Protein AF-A0A928NJQ6-F1 (afdb_monomer_lite)

Foldseek 3Di:
DPPPPVVVVVPPPPPDDDDDDDDDPPDDDDDDDDDDDPDPQFAKEKEAEDPAPVQVVLCQVQQKDKDFCVQAPPCLVRHQKYWYAYDCVHQPVHGATFKMFGFPDKDWAAQCVPVSDHDDGRGIMIMTRGPHIDTAPAGAHEDDDDDHIDMATVNQVNPHNYPVSRVDDPPPDD

Sequence (174 aa):
MNLFKSIIERFLRIVIIPKEKTSYVLSGDFLKDTTETKNTDTGCVIIGALKNPRQLSVCIKNNFYHIPVSVAGDDGYKAEYVAIYQSRNLFGRMSGIEFYGKIKNKSVVPRYKIKEIPKYSNDMYFRFAVEKWEKLEKRIVPDGSGVICEYTTLEKLKSADKISELLKNEDAEK

pLDDT: mean 77.15, std 24.92, range [24.69, 97.75]

Structure (mmCIF, N/CA/C/O backbone):
data_AF-A0A928NJQ6-F1
#
_entry.id   AF-A0A928NJQ6-F1
#
loop_
_atom_site.group_PDB
_atom_site.id
_atom_site.type_symbol
_atom_site.label_atom_id
_atom_site.label_alt_id
_atom_site.label_comp_id
_atom_site.label_asym_id
_atom_site.label_entity_id
_atom_site.label_seq_id
_atom_site.pdbx_PDB_ins_code
_atom_site.Cartn_x
_atom_site.Cartn_y
_atom_site.Cartn_z
_atom_site.occupancy
_atom_site.B_iso_or_equiv
_atom_site.auth_seq_id
_atom_site.auth_comp_id
_atom_site.auth_asym_id
_atom_site.auth_atom_id
_atom_site.pdbx_PDB_model_num
ATOM 1 N N . MET A 1 1 ? 18.693 -28.738 22.682 1.00 43.94 1 MET A N 1
ATOM 2 C CA . MET A 1 1 ? 18.884 -28.950 21.230 1.00 43.94 1 MET A CA 1
ATOM 3 C C . MET A 1 1 ? 17.587 -29.499 20.636 1.00 43.94 1 MET A C 1
ATOM 5 O O . MET A 1 1 ? 17.472 -30.694 20.451 1.00 43.94 1 MET A O 1
ATOM 9 N N . ASN A 1 2 ? 16.568 -28.651 20.455 1.00 46.31 2 ASN A N 1
ATOM 10 C CA . ASN A 1 2 ? 15.254 -29.046 19.916 1.00 46.31 2 ASN A CA 1
ATOM 11 C C . ASN A 1 2 ? 14.535 -27.826 19.306 1.00 46.31 2 ASN A C 1
ATOM 13 O O . ASN A 1 2 ? 13.386 -27.546 19.619 1.00 46.31 2 ASN A O 1
ATOM 17 N N . LEU A 1 3 ? 15.233 -27.065 18.455 1.00 41.53 3 LEU A N 1
ATOM 18 C CA . LEU A 1 3 ? 14.635 -25.936 17.722 1.00 41.53 3 LEU A CA 1
ATOM 19 C C . LEU A 1 3 ? 14.400 -26.244 16.232 1.00 41.53 3 LEU A C 1
ATOM 21 O O . LEU A 1 3 ? 13.663 -25.532 15.563 1.00 41.53 3 LEU A O 1
ATOM 25 N N . PHE A 1 4 ? 14.966 -27.339 15.715 1.00 37.16 4 PHE A N 1
ATOM 26 C CA . PHE A 1 4 ? 14.884 -27.688 14.291 1.00 37.16 4 PHE A CA 1
ATOM 27 C C . PHE A 1 4 ? 13.696 -28.587 13.915 1.00 37.16 4 PHE A C 1
ATOM 29 O O . PHE A 1 4 ? 13.378 -28.702 12.735 1.00 37.16 4 PHE A O 1
ATOM 36 N N . LYS A 1 5 ? 12.992 -29.184 14.889 1.00 37.59 5 LYS A N 1
ATOM 37 C CA . LYS A 1 5 ? 11.847 -30.072 14.609 1.00 37.59 5 LYS A CA 1
ATOM 38 C C . LYS A 1 5 ? 10.534 -29.326 14.317 1.00 37.59 5 LYS A C 1
ATOM 40 O O . LYS A 1 5 ? 9.690 -29.861 13.616 1.00 37.59 5 LYS A O 1
ATOM 45 N N . SER A 1 6 ? 10.380 -28.085 14.790 1.00 41.66 6 SER A N 1
ATOM 46 C CA . SER A 1 6 ? 9.129 -27.315 14.639 1.00 41.66 6 SER A CA 1
ATOM 47 C C . SER A 1 6 ? 8.976 -26.658 13.256 1.00 41.66 6 SER A C 1
ATOM 49 O O . SER A 1 6 ? 7.874 -26.534 12.731 1.00 41.66 6 SER A O 1
ATOM 51 N N . ILE A 1 7 ? 10.090 -26.291 12.612 1.00 41.28 7 ILE A N 1
ATOM 52 C CA . ILE A 1 7 ? 10.064 -25.632 11.295 1.00 41.28 7 ILE A CA 1
ATOM 53 C C . ILE A 1 7 ? 9.803 -26.650 10.175 1.00 41.28 7 ILE A C 1
ATOM 55 O O . ILE A 1 7 ? 9.108 -26.338 9.214 1.00 41.28 7 ILE A O 1
ATOM 59 N N . ILE A 1 8 ? 10.296 -27.885 10.317 1.00 39.22 8 ILE A N 1
ATOM 60 C CA . ILE A 1 8 ? 10.172 -28.916 9.276 1.00 39.22 8 ILE A CA 1
ATOM 61 C C . ILE A 1 8 ? 8.752 -29.509 9.221 1.00 39.22 8 ILE A C 1
ATOM 63 O O . ILE A 1 8 ? 8.268 -29.815 8.133 1.00 39.22 8 ILE A O 1
ATOM 67 N N . GLU A 1 9 ? 8.022 -29.594 10.338 1.00 40.69 9 GLU A N 1
ATOM 68 C CA . GLU A 1 9 ? 6.653 -30.143 10.311 1.00 40.69 9 GLU A CA 1
ATOM 69 C C . GLU A 1 9 ? 5.588 -29.188 9.754 1.00 40.69 9 GLU A C 1
ATOM 71 O O . GLU A 1 9 ? 4.507 -29.630 9.367 1.00 40.69 9 GLU A O 1
ATOM 76 N N . ARG A 1 10 ? 5.888 -27.893 9.589 1.00 40.25 10 ARG A N 1
ATOM 77 C CA . ARG A 1 10 ? 4.966 -26.956 8.921 1.00 40.25 10 ARG A CA 1
ATOM 78 C C . ARG A 1 10 ? 5.034 -27.035 7.386 1.00 40.25 10 ARG A C 1
ATOM 80 O O . ARG A 1 10 ? 4.211 -26.426 6.710 1.00 40.25 10 ARG A O 1
ATOM 87 N N . PHE A 1 11 ? 5.979 -27.814 6.846 1.00 41.75 11 PHE A N 1
ATOM 88 C CA . PHE A 1 11 ? 6.290 -27.924 5.414 1.00 41.75 11 PHE A CA 1
ATOM 89 C C . PHE A 1 11 ? 5.705 -29.162 4.699 1.00 41.75 11 PHE A C 1
ATOM 91 O O . PHE A 1 11 ? 5.902 -29.308 3.496 1.00 41.75 11 PHE A O 1
ATOM 98 N N . LEU A 1 12 ? 4.952 -30.041 5.377 1.00 32.19 12 LEU A N 1
ATOM 99 C CA . LEU A 1 12 ? 4.512 -31.337 4.816 1.00 32.19 12 LEU A CA 1
ATOM 100 C C . LEU A 1 12 ? 2.989 -31.536 4.696 1.00 32.19 12 LEU A C 1
ATOM 102 O O . LEU A 1 12 ? 2.482 -32.648 4.811 1.00 32.19 12 LEU A O 1
ATOM 106 N N . ARG A 1 13 ? 2.240 -30.483 4.353 1.00 32.66 13 ARG A N 1
ATOM 107 C CA . ARG A 1 13 ? 0.908 -30.637 3.730 1.00 32.66 13 ARG A CA 1
ATOM 108 C C . ARG A 1 13 ? 0.904 -30.069 2.316 1.00 32.66 13 ARG A C 1
ATOM 110 O O . ARG A 1 13 ? 0.241 -29.087 2.007 1.00 32.66 13 ARG A O 1
ATOM 117 N N . ILE A 1 14 ? 1.665 -30.733 1.452 1.00 34.62 14 ILE A N 1
ATOM 118 C CA . ILE A 1 14 ? 1.523 -30.626 0.003 1.00 34.62 14 ILE A CA 1
ATOM 119 C C . ILE A 1 14 ? 0.233 -31.369 -0.363 1.00 34.62 14 ILE A C 1
ATOM 121 O O . ILE A 1 14 ? 0.207 -32.596 -0.424 1.00 34.62 14 ILE A O 1
ATOM 125 N N . VAL A 1 15 ? -0.854 -30.627 -0.582 1.00 34.47 15 VAL A N 1
ATOM 126 C CA . VAL A 1 15 ? -1.960 -31.127 -1.403 1.00 34.47 15 VAL A CA 1
ATOM 127 C C . VAL A 1 15 ? -1.442 -31.159 -2.835 1.00 34.47 15 VAL A C 1
ATOM 129 O O . VAL A 1 15 ? -1.078 -30.134 -3.409 1.00 34.47 15 VAL A O 1
ATOM 132 N N . ILE A 1 16 ? -1.359 -32.367 -3.377 1.00 37.53 16 ILE A N 1
ATOM 133 C CA . ILE A 1 16 ? -1.058 -32.644 -4.777 1.00 37.53 16 ILE A CA 1
ATOM 134 C C . ILE A 1 16 ? -2.159 -31.984 -5.619 1.00 37.53 16 ILE A C 1
ATOM 136 O O . ILE A 1 16 ? -3.300 -32.437 -5.603 1.00 37.53 16 ILE A O 1
ATOM 140 N N . ILE A 1 17 ? -1.830 -30.912 -6.342 1.00 33.03 17 ILE A N 1
ATOM 141 C CA . ILE A 1 17 ? -2.705 -30.348 -7.376 1.00 33.03 17 ILE A CA 1
ATOM 142 C C . ILE A 1 17 ? -2.195 -30.867 -8.725 1.00 33.03 17 ILE A C 1
ATOM 144 O O . ILE A 1 17 ? -1.031 -30.619 -9.060 1.00 33.03 17 ILE A O 1
ATOM 148 N N . PRO A 1 18 ? -3.014 -31.593 -9.506 1.00 26.80 18 PRO A N 1
ATOM 149 C CA . PRO A 1 18 ? -2.614 -32.033 -10.828 1.00 26.80 18 PRO A CA 1
ATOM 150 C C . PRO A 1 18 ? -2.471 -30.825 -11.761 1.00 26.80 18 PRO A C 1
ATOM 152 O O . PRO A 1 18 ? -3.248 -29.869 -11.731 1.00 26.80 18 PRO A O 1
ATOM 155 N N . LYS A 1 19 ? -1.436 -30.887 -12.598 1.00 36.41 19 LYS A N 1
ATOM 156 C CA . LYS A 1 19 ? -1.224 -30.006 -13.746 1.00 36.41 19 LYS A CA 1
ATOM 157 C C . LYS A 1 19 ? -2.420 -30.138 -14.709 1.00 36.41 19 LYS A C 1
ATOM 159 O O . LYS A 1 19 ? -2.936 -31.234 -14.871 1.00 36.41 19 LYS A O 1
ATOM 164 N N . GLU A 1 20 ? -2.741 -29.033 -15.396 1.00 37.34 20 GLU A N 1
ATOM 165 C CA . GLU A 1 20 ? -3.618 -28.912 -16.587 1.00 37.34 20 GLU A CA 1
ATOM 166 C C . GLU A 1 20 ? -5.068 -28.416 -16.384 1.00 37.34 20 GLU A C 1
ATOM 168 O O . GLU A 1 20 ? -6.027 -29.171 -16.470 1.00 37.34 20 GLU A O 1
ATOM 173 N N . LYS A 1 21 ? -5.245 -27.092 -16.234 1.00 26.19 21 LYS A N 1
ATOM 174 C CA . LYS A 1 21 ? -5.970 -26.215 -17.189 1.00 26.19 21 LYS A CA 1
ATOM 175 C C . LYS A 1 21 ? -6.102 -24.796 -16.628 1.00 26.19 21 LYS A C 1
ATOM 177 O O . LYS A 1 21 ? -6.639 -24.557 -15.553 1.00 26.19 21 LYS A O 1
ATOM 182 N N . THR A 1 22 ? -5.588 -23.838 -17.389 1.00 33.62 22 THR A N 1
ATO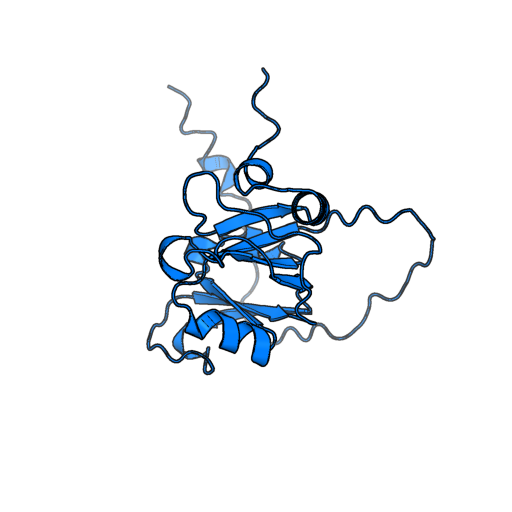M 183 C CA . THR A 1 22 ? -5.679 -22.401 -17.136 1.00 33.62 22 THR A CA 1
ATOM 184 C C . THR A 1 22 ? -7.052 -21.869 -17.543 1.00 33.62 22 THR A C 1
ATOM 186 O O . THR A 1 22 ? -7.319 -21.779 -18.734 1.00 33.62 22 THR A O 1
ATOM 189 N N . SER A 1 23 ? -7.864 -21.467 -16.560 1.00 24.69 23 SER A N 1
ATOM 190 C CA . SER A 1 23 ? -8.739 -20.277 -16.569 1.00 24.69 23 SER A CA 1
ATOM 191 C C . SER A 1 23 ? -9.639 -20.308 -15.329 1.00 24.69 23 SER A C 1
ATOM 193 O O . SER A 1 23 ? -10.651 -21.002 -15.321 1.00 24.69 23 SER A O 1
ATOM 195 N N . TYR A 1 24 ? -9.301 -19.548 -14.286 1.00 35.31 24 TYR A N 1
ATOM 196 C CA . TYR A 1 24 ? -10.260 -19.261 -13.218 1.00 35.31 24 TYR A CA 1
ATOM 197 C C . TYR A 1 24 ? -11.060 -18.023 -13.620 1.00 35.31 24 TYR A C 1
ATOM 199 O O . TYR A 1 24 ? -10.613 -16.889 -13.450 1.00 35.31 24 TYR A O 1
ATOM 207 N N . VAL A 1 25 ? -12.231 -18.257 -14.209 1.00 26.66 25 VAL A N 1
ATOM 208 C CA . VAL A 1 25 ? -13.309 -17.273 -14.259 1.00 26.66 25 VAL A CA 1
ATOM 209 C C . VAL A 1 25 ? -14.011 -17.370 -12.907 1.00 26.66 25 VAL A C 1
ATOM 211 O O . VAL A 1 25 ? -14.749 -18.315 -12.662 1.00 26.66 25 VAL A O 1
ATOM 214 N N . LEU A 1 26 ? -13.754 -16.423 -12.004 1.00 35.38 26 LEU A N 1
ATOM 215 C CA . LEU A 1 26 ? -14.596 -16.231 -10.820 1.00 35.38 26 LEU A CA 1
ATOM 216 C C . LEU A 1 26 ? -15.785 -15.356 -11.232 1.00 35.38 26 LEU A C 1
ATOM 218 O O . LEU A 1 26 ? -15.861 -14.175 -10.897 1.00 35.38 26 LEU A O 1
ATOM 222 N N . SER A 1 27 ? -16.666 -15.915 -12.061 1.00 33.59 27 SER A N 1
ATOM 223 C CA . SER A 1 27 ? -17.992 -15.357 -12.307 1.00 33.59 27 SER A CA 1
ATOM 224 C C . SER A 1 27 ? -18.952 -15.976 -11.307 1.00 33.59 27 SER A C 1
ATOM 226 O O . SER A 1 27 ? -19.073 -17.193 -11.288 1.00 33.59 27 SER A O 1
ATOM 228 N N . GLY A 1 28 ? -19.576 -15.095 -10.520 1.00 35.19 28 GLY A N 1
ATOM 229 C CA . GLY A 1 28 ? -20.893 -15.226 -9.899 1.00 35.19 28 GLY A CA 1
ATOM 230 C C . GLY A 1 28 ? -21.257 -16.594 -9.351 1.00 35.19 28 GLY A C 1
ATOM 231 O O . GLY A 1 28 ? -21.614 -17.453 -10.131 1.00 35.19 28 GLY A O 1
ATOM 232 N N . ASP A 1 29 ? -21.211 -16.727 -8.025 1.00 33.88 29 ASP A N 1
ATOM 233 C CA . ASP A 1 29 ? -22.249 -17.398 -7.229 1.00 33.88 29 ASP A CA 1
ATOM 234 C C . ASP A 1 29 ? -21.930 -17.207 -5.739 1.00 33.88 29 ASP A C 1
ATOM 236 O O . ASP A 1 29 ? -21.484 -18.107 -5.036 1.00 33.88 29 ASP A O 1
ATOM 240 N N . PHE A 1 30 ? -22.109 -15.975 -5.256 1.00 34.28 30 PHE A N 1
ATOM 241 C CA . PHE A 1 30 ? -22.267 -15.716 -3.822 1.00 34.28 30 PHE A CA 1
ATOM 242 C C . PHE A 1 30 ? -23.145 -1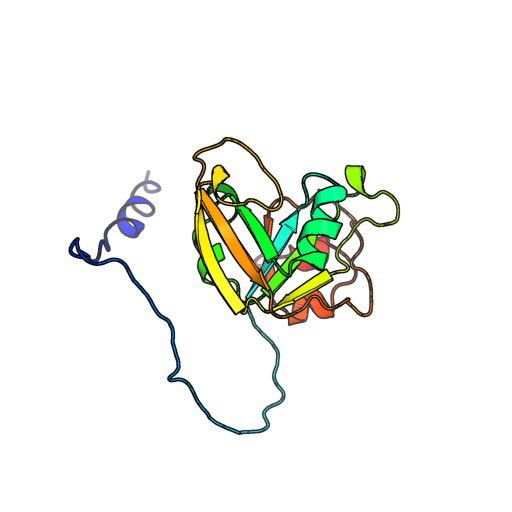4.468 -3.623 1.00 34.28 30 PHE A C 1
ATOM 244 O O . PHE A 1 30 ? -22.692 -13.391 -3.243 1.00 34.28 30 PHE A O 1
ATOM 251 N N . LEU A 1 31 ? -24.422 -14.591 -3.986 1.00 37.62 31 LEU A N 1
ATOM 252 C CA . LEU A 1 31 ? -25.518 -13.780 -3.439 1.00 37.62 31 LEU A CA 1
ATOM 253 C C . LEU A 1 31 ? -26.239 -14.708 -2.457 1.00 37.62 31 LEU A C 1
ATOM 255 O O . LEU A 1 31 ? -26.407 -15.876 -2.778 1.00 37.62 31 LEU A O 1
ATOM 259 N N . LYS A 1 32 ? -26.743 -14.331 -1.293 1.00 35.22 32 LYS A N 1
ATOM 260 C CA . LYS A 1 32 ? -26.856 -13.111 -0.491 1.00 35.22 32 LYS A CA 1
ATOM 261 C C . LYS A 1 32 ? -27.197 -13.681 0.890 1.00 35.22 32 LYS A C 1
ATOM 263 O O . LYS A 1 32 ? -27.960 -14.640 0.943 1.00 35.22 32 LYS A O 1
ATOM 268 N N . ASP A 1 33 ? -26.774 -13.043 1.970 1.00 29.86 33 ASP A N 1
ATOM 269 C CA . ASP A 1 33 ? -27.667 -13.014 3.121 1.00 29.86 33 ASP A CA 1
ATOM 270 C C . ASP A 1 33 ? -27.697 -11.616 3.712 1.00 29.86 33 ASP A C 1
ATOM 272 O O . ASP A 1 33 ? -26.679 -10.934 3.843 1.00 29.86 33 ASP A O 1
ATOM 276 N N . THR A 1 34 ? -28.924 -11.165 3.924 1.00 43.34 34 THR A N 1
ATOM 277 C CA . THR A 1 34 ? -29.270 -9.815 4.344 1.00 43.34 34 THR A CA 1
ATOM 278 C C . THR A 1 34 ? -29.644 -9.946 5.804 1.00 43.34 34 THR A C 1
ATOM 280 O O . THR A 1 34 ? -30.755 -10.356 6.119 1.00 43.34 34 THR A O 1
ATOM 283 N N . THR A 1 35 ? -28.724 -9.600 6.693 1.00 34.03 35 THR A N 1
ATOM 284 C CA . THR A 1 35 ? -29.056 -9.253 8.073 1.00 34.03 35 THR A CA 1
ATOM 285 C C . THR A 1 35 ? -28.237 -8.033 8.446 1.00 34.03 35 THR A C 1
ATOM 287 O O . THR A 1 35 ? -27.010 -8.054 8.366 1.00 34.03 35 THR A O 1
ATOM 290 N N . GLU A 1 36 ? -28.926 -6.957 8.820 1.00 46.03 36 GLU A N 1
ATOM 291 C CA . GLU A 1 36 ? -28.347 -5.829 9.540 1.00 46.03 36 GLU A CA 1
ATOM 292 C C . GLU A 1 36 ? -27.683 -6.345 10.819 1.00 46.03 36 GLU A C 1
ATOM 294 O O . GLU A 1 36 ? -28.315 -6.578 11.846 1.00 46.03 36 GLU A O 1
ATOM 299 N N . THR A 1 37 ? -26.377 -6.517 10.752 1.00 32.56 37 THR A N 1
ATOM 300 C CA . THR A 1 37 ? -25.498 -6.589 11.910 1.00 32.56 37 THR A CA 1
ATOM 301 C C . THR A 1 37 ? -24.534 -5.434 11.762 1.00 32.56 37 THR A C 1
ATOM 303 O O . THR A 1 37 ? -24.071 -5.170 10.655 1.00 32.56 37 THR A O 1
ATOM 306 N N . LYS A 1 38 ? -24.267 -4.700 12.849 1.00 42.16 38 LYS A N 1
ATOM 307 C CA . LYS A 1 38 ? -23.221 -3.670 12.898 1.00 42.16 38 LYS A CA 1
ATOM 308 C C . LYS A 1 38 ? -21.937 -4.277 12.318 1.00 42.16 38 LYS A C 1
ATOM 310 O O . LYS A 1 38 ? -21.268 -5.035 13.010 1.00 42.16 38 LYS A O 1
ATOM 315 N N . ASN A 1 39 ? -21.661 -4.010 11.040 1.00 40.19 39 ASN A N 1
ATOM 316 C CA . ASN A 1 39 ? -20.532 -4.590 10.329 1.00 40.19 39 ASN A CA 1
ATOM 317 C C . ASN A 1 39 ? -19.284 -3.891 10.843 1.00 40.19 39 ASN A C 1
ATOM 319 O O . ASN A 1 39 ? -18.905 -2.811 10.396 1.00 40.19 39 ASN A O 1
ATOM 323 N N . THR A 1 40 ? -18.679 -4.508 11.842 1.00 44.31 40 THR A N 1
ATOM 324 C CA . THR A 1 40 ? -17.261 -4.379 12.126 1.00 44.31 40 THR A CA 1
ATOM 325 C C . THR A 1 40 ? -16.545 -4.883 10.868 1.00 44.31 40 THR A C 1
ATOM 327 O O . THR A 1 40 ? -16.446 -6.094 10.645 1.00 44.31 40 THR A O 1
ATOM 330 N N . ASP A 1 41 ? -16.209 -3.962 9.953 1.00 58.09 41 ASP A N 1
ATOM 331 C CA . ASP A 1 41 ? -15.430 -4.242 8.747 1.00 58.09 41 ASP A CA 1
ATOM 332 C C . ASP A 1 41 ? -14.040 -4.761 9.178 1.00 58.09 41 ASP A C 1
ATOM 334 O O . ASP A 1 41 ? -13.060 -4.021 9.267 1.00 58.09 41 ASP A O 1
ATOM 338 N N . THR A 1 42 ? -13.937 -6.058 9.448 1.00 72.62 42 THR A N 1
ATOM 339 C CA . THR A 1 42 ? -12.712 -6.721 9.934 1.00 72.62 42 THR A CA 1
ATOM 340 C C . THR A 1 42 ? -11.767 -7.148 8.805 1.00 72.62 42 THR A C 1
ATOM 342 O O . THR A 1 42 ? -10.749 -7.793 9.056 1.00 72.62 42 THR A O 1
ATOM 345 N N . GLY A 1 43 ? -12.073 -6.774 7.558 1.00 88.38 43 GLY A N 1
ATOM 346 C CA . GLY A 1 43 ? -11.360 -7.227 6.365 1.00 88.38 43 GLY A CA 1
ATOM 347 C C . GLY A 1 43 ? -9.858 -6.936 6.404 1.00 88.38 43 GLY A C 1
ATOM 348 O O . GLY A 1 43 ? -9.417 -5.868 6.845 1.00 88.38 43 GLY A O 1
ATOM 349 N N . CYS A 1 44 ? -9.067 -7.891 5.911 1.00 94.12 44 CYS A N 1
ATOM 350 C CA . CYS A 1 44 ? -7.609 -7.788 5.883 1.00 94.12 44 CYS A CA 1
ATOM 351 C C . CYS A 1 44 ? -7.158 -6.667 4.931 1.00 94.12 44 CYS A C 1
ATOM 353 O O . CYS A 1 44 ? -7.522 -6.651 3.751 1.00 94.12 44 CYS A O 1
ATOM 355 N N . VAL A 1 45 ? -6.337 -5.742 5.421 1.00 96.44 45 VAL A N 1
ATOM 356 C CA . VAL A 1 45 ? -5.763 -4.639 4.645 1.00 96.44 45 VAL A CA 1
ATOM 357 C C . VAL A 1 45 ? -4.273 -4.881 4.461 1.00 96.44 45 VAL A C 1
ATOM 359 O O . VAL A 1 45 ? -3.543 -4.994 5.443 1.00 96.44 45 VAL A O 1
ATOM 362 N N . ILE A 1 46 ? -3.805 -4.870 3.214 1.00 96.62 46 ILE A N 1
ATOM 363 C CA . ILE A 1 46 ? -2.374 -4.753 2.918 1.00 96.62 46 ILE A CA 1
ATOM 364 C C . ILE A 1 46 ? -1.987 -3.277 2.785 1.00 96.62 46 ILE A C 1
ATOM 366 O O . ILE A 1 46 ? -2.555 -2.537 1.979 1.00 96.62 46 ILE A O 1
ATOM 370 N N . ILE A 1 47 ? -1.005 -2.838 3.560 1.00 96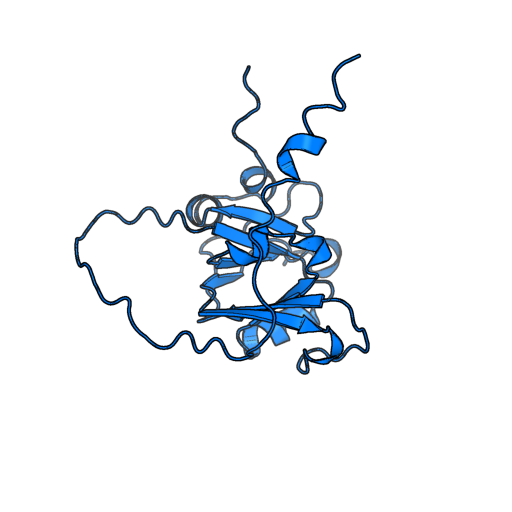.00 47 ILE A N 1
ATOM 371 C CA . ILE A 1 47 ? -0.411 -1.505 3.473 1.00 96.00 47 ILE A CA 1
ATOM 372 C C . ILE A 1 47 ? 0.818 -1.608 2.583 1.00 96.00 47 ILE A C 1
ATOM 374 O O . ILE A 1 47 ? 1.804 -2.237 2.954 1.00 96.00 47 ILE A O 1
ATOM 378 N N . GLY A 1 48 ? 0.776 -0.979 1.413 1.00 93.69 48 GLY A N 1
ATOM 379 C CA . GLY A 1 48 ? 1.860 -1.035 0.440 1.00 93.69 48 GLY A CA 1
ATOM 380 C C . GLY A 1 48 ? 2.532 0.318 0.227 1.00 93.69 48 GLY A C 1
ATOM 381 O O . GLY A 1 48 ? 1.875 1.320 -0.071 1.00 93.69 48 GLY A O 1
ATOM 382 N N . ALA A 1 49 ? 3.860 0.350 0.305 1.00 92.25 49 ALA A N 1
ATOM 383 C CA . ALA A 1 49 ? 4.633 1.559 0.050 1.00 92.25 49 ALA A CA 1
ATOM 384 C C . ALA A 1 49 ? 4.793 1.870 -1.443 1.00 92.25 49 ALA A C 1
ATOM 386 O O . ALA A 1 49 ? 4.955 0.984 -2.288 1.00 92.25 49 ALA A O 1
ATOM 387 N N . LEU A 1 50 ? 4.803 3.157 -1.784 1.00 89.81 50 LEU A N 1
ATOM 388 C CA . LEU A 1 50 ? 5.160 3.610 -3.128 1.00 89.81 50 LEU A CA 1
ATOM 389 C C . LEU A 1 50 ? 6.670 3.760 -3.284 1.00 89.81 50 LEU A C 1
ATOM 391 O O . LEU A 1 50 ? 7.357 4.250 -2.390 1.00 89.81 50 LEU A O 1
ATOM 395 N N . LYS A 1 51 ? 7.182 3.410 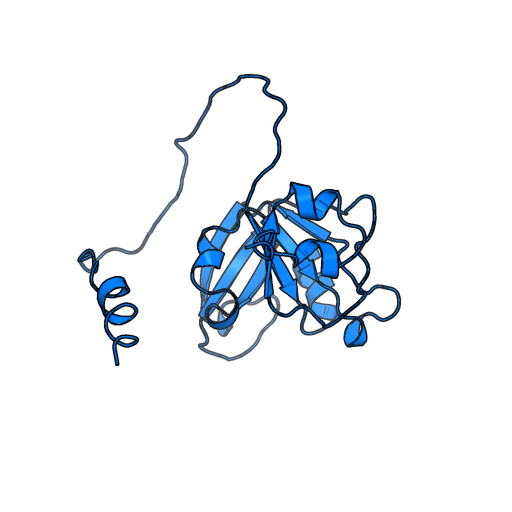-4.469 1.00 83.75 51 LYS A N 1
ATOM 396 C CA . LYS A 1 51 ? 8.600 3.605 -4.812 1.00 83.75 51 LYS A CA 1
ATOM 397 C C . LYS A 1 51 ? 8.877 4.952 -5.472 1.00 83.75 51 LYS A C 1
ATOM 399 O O . LYS A 1 51 ? 10.023 5.380 -5.518 1.00 83.75 51 LYS A O 1
ATOM 404 N N . ASN A 1 52 ? 7.853 5.605 -6.021 1.00 82.88 52 ASN A N 1
ATOM 405 C CA . ASN A 1 52 ? 7.971 6.936 -6.609 1.00 82.88 52 ASN A CA 1
ATOM 406 C C . ASN A 1 52 ? 6.630 7.699 -6.553 1.00 82.88 52 ASN A C 1
ATOM 408 O O . ASN A 1 52 ? 5.574 7.062 -6.524 1.00 82.88 52 ASN A O 1
ATOM 412 N N . PRO A 1 53 ? 6.640 9.045 -6.594 1.00 82.50 53 PRO A N 1
ATOM 413 C CA . PRO A 1 53 ? 5.414 9.846 -6.552 1.00 82.50 53 PRO A CA 1
ATOM 414 C C . PRO A 1 53 ? 4.467 9.623 -7.737 1.00 82.50 53 PRO A C 1
ATOM 416 O O . PRO A 1 53 ? 3.250 9.608 -7.566 1.00 82.50 53 PRO A O 1
ATOM 419 N N . ARG A 1 54 ? 5.010 9.385 -8.940 1.00 88.44 54 ARG A N 1
ATOM 420 C CA . ARG A 1 54 ? 4.218 9.132 -10.158 1.00 88.44 54 ARG A CA 1
ATOM 421 C C . ARG A 1 54 ? 3.363 7.866 -10.043 1.00 88.44 54 ARG A C 1
ATOM 423 O O . ARG A 1 54 ? 2.295 7.786 -10.641 1.00 88.44 54 ARG A O 1
ATOM 430 N N . GLN A 1 55 ? 3.808 6.884 -9.265 1.00 89.94 55 GLN A N 1
ATOM 431 C CA . GLN A 1 55 ? 3.084 5.643 -9.030 1.00 89.94 55 GLN A CA 1
ATOM 432 C C . GLN A 1 55 ? 1.733 5.914 -8.367 1.00 89.94 55 GLN A C 1
ATOM 434 O O . GLN A 1 55 ? 0.769 5.246 -8.721 1.00 89.94 55 GLN A O 1
ATOM 439 N N . LEU A 1 56 ? 1.636 6.918 -7.483 1.00 91.25 56 LEU A N 1
ATOM 440 C CA . LEU A 1 56 ? 0.372 7.272 -6.837 1.00 91.25 56 LEU A CA 1
ATOM 441 C C . LEU A 1 56 ? -0.687 7.633 -7.878 1.00 91.25 56 LEU A C 1
ATOM 443 O O . LEU A 1 56 ? -1.738 7.003 -7.930 1.00 91.25 56 LEU A O 1
ATOM 447 N N . SER A 1 57 ? -0.397 8.603 -8.750 1.00 92.56 57 SER A N 1
ATOM 448 C CA . SER A 1 57 ? -1.372 9.071 -9.741 1.00 92.56 57 SER A CA 1
ATOM 449 C C . SER A 1 57 ? -1.772 7.972 -10.723 1.00 92.56 57 SER A C 1
ATOM 451 O O . SER A 1 57 ? -2.937 7.887 -11.106 1.00 92.56 57 SER A O 1
ATOM 453 N N . VAL A 1 58 ? -0.841 7.086 -11.085 1.00 94.56 58 VAL A N 1
ATOM 454 C CA . VAL A 1 58 ? -1.124 5.930 -11.944 1.00 94.56 58 VAL A CA 1
ATOM 455 C C . VAL A 1 58 ? -2.020 4.905 -11.241 1.00 94.56 58 VAL A C 1
ATOM 457 O O . VAL A 1 58 ? -2.969 4.432 -11.868 1.00 94.56 58 VAL A O 1
ATOM 460 N N . CYS A 1 59 ? -1.769 4.591 -9.967 1.00 94.31 59 CYS A N 1
ATOM 461 C CA . CYS A 1 59 ? -2.606 3.682 -9.178 1.00 94.31 59 CYS A CA 1
ATOM 462 C C . CYS A 1 59 ? -4.034 4.222 -9.023 1.00 94.31 59 CYS A C 1
ATOM 464 O O . CYS A 1 59 ? -4.993 3.482 -9.255 1.00 94.31 59 CYS A O 1
ATOM 466 N N . ILE A 1 60 ? -4.175 5.514 -8.692 1.00 94.62 60 ILE A N 1
ATOM 467 C CA . ILE A 1 60 ? -5.482 6.164 -8.523 1.00 94.62 60 ILE A CA 1
ATOM 468 C C . ILE A 1 60 ? -6.242 6.217 -9.853 1.00 94.62 60 ILE A C 1
ATOM 470 O O . ILE A 1 60 ? -7.382 5.771 -9.926 1.00 94.62 60 ILE A O 1
ATOM 474 N N . LYS A 1 61 ? -5.603 6.689 -10.932 1.00 96.06 61 LYS A N 1
ATOM 475 C CA . LYS A 1 61 ? -6.247 6.846 -12.248 1.00 96.06 61 LYS A CA 1
ATOM 476 C C . LYS A 1 61 ? -6.728 5.523 -12.849 1.00 96.06 61 LYS A C 1
ATOM 478 O O . LYS A 1 61 ? -7.733 5.506 -13.548 1.00 96.06 61 LYS A O 1
ATOM 483 N N . ASN A 1 62 ? -5.989 4.438 -12.626 1.00 95.69 62 ASN A N 1
ATOM 484 C CA . ASN A 1 62 ? -6.266 3.141 -13.246 1.00 95.69 62 ASN A CA 1
ATOM 485 C C . ASN A 1 62 ? -6.870 2.125 -12.262 1.00 95.69 62 ASN A C 1
ATOM 487 O O . ASN A 1 62 ? -6.967 0.950 -12.609 1.00 95.69 62 ASN A O 1
ATOM 491 N N . ASN A 1 63 ? -7.239 2.555 -11.047 1.00 97.00 63 ASN A N 1
ATOM 492 C CA . ASN A 1 63 ? -7.844 1.718 -10.008 1.00 97.00 63 ASN A CA 1
ATOM 493 C C . ASN A 1 63 ? -7.110 0.383 -9.798 1.00 97.00 63 ASN A C 1
ATOM 495 O O . ASN A 1 63 ? -7.694 -0.700 -9.864 1.00 97.00 63 ASN A O 1
ATOM 499 N N . PHE A 1 64 ? -5.799 0.444 -9.569 1.00 96.94 64 PHE A N 1
ATOM 500 C CA . PHE A 1 64 ? -5.024 -0.753 -9.259 1.00 96.94 64 PHE A CA 1
ATOM 501 C C . PHE A 1 64 ? -3.863 -0.459 -8.317 1.00 96.94 64 PHE A C 1
ATOM 503 O O . PHE A 1 64 ? -3.380 0.669 -8.228 1.00 96.94 64 PHE A O 1
ATOM 510 N N . TYR A 1 65 ? -3.367 -1.508 -7.672 1.00 97.38 65 TYR A N 1
ATOM 511 C CA . TYR A 1 65 ? -2.105 -1.494 -6.945 1.00 97.38 65 TYR A CA 1
ATOM 512 C C . TYR A 1 65 ? -1.267 -2.720 -7.314 1.00 97.38 65 TYR A C 1
ATOM 514 O O . TYR A 1 65 ? -1.797 -3.738 -7.765 1.00 97.38 65 TYR A O 1
ATOM 522 N N . HIS A 1 66 ? 0.054 -2.620 -7.167 1.00 95.69 66 HIS A N 1
ATOM 523 C CA . HIS A 1 66 ? 0.944 -3.750 -7.409 1.00 95.69 66 HIS A CA 1
ATOM 524 C C . HIS A 1 66 ? 2.109 -3.787 -6.425 1.00 95.69 66 HIS A C 1
ATOM 526 O O . HIS A 1 66 ? 2.691 -2.752 -6.100 1.00 95.69 66 HIS A O 1
ATOM 532 N N . ILE A 1 67 ? 2.473 -4.997 -6.007 1.00 95.25 67 ILE A N 1
ATOM 533 C CA . ILE A 1 67 ? 3.536 -5.262 -5.036 1.00 95.25 67 ILE A CA 1
ATOM 534 C C . ILE A 1 67 ? 4.237 -6.584 -5.380 1.00 95.25 67 ILE A C 1
ATOM 536 O O . ILE A 1 67 ? 3.568 -7.500 -5.867 1.00 95.25 67 ILE A O 1
ATOM 540 N N . PRO A 1 68 ? 5.567 -6.710 -5.203 1.00 95.69 68 PRO A N 1
ATOM 541 C CA . PRO A 1 68 ? 6.245 -7.979 -5.442 1.00 95.69 68 PRO A CA 1
ATOM 542 C C . PRO A 1 68 ? 5.669 -9.080 -4.548 1.00 95.69 68 PRO A C 1
ATOM 544 O O . PRO A 1 68 ? 5.446 -8.848 -3.359 1.00 95.69 68 PRO A O 1
ATOM 547 N N . VAL A 1 69 ? 5.502 -10.287 -5.088 1.00 95.44 69 VAL A N 1
ATOM 548 C CA . VAL A 1 69 ? 5.081 -11.458 -4.296 1.00 95.44 69 VAL A CA 1
ATOM 549 C C . VAL A 1 69 ? 6.089 -11.742 -3.180 1.00 95.44 69 VAL A C 1
ATOM 551 O O . VAL A 1 69 ? 5.691 -12.051 -2.067 1.00 95.44 69 VAL A O 1
ATOM 554 N N . SER A 1 70 ? 7.384 -11.533 -3.438 1.00 94.19 70 SER A N 1
ATOM 555 C CA . SER A 1 70 ? 8.448 -11.684 -2.435 1.00 94.19 70 SER A CA 1
ATOM 556 C C . SER A 1 70 ? 8.348 -10.720 -1.250 1.00 94.19 70 SER A C 1
ATOM 558 O O . SER A 1 70 ? 8.974 -10.965 -0.227 1.00 94.19 70 SER A O 1
ATOM 560 N N . VAL A 1 71 ? 7.599 -9.623 -1.392 1.00 93.44 71 VAL A N 1
ATOM 561 C CA . VAL A 1 71 ? 7.391 -8.625 -0.335 1.00 93.44 71 VAL A CA 1
ATOM 562 C C . VAL A 1 71 ? 6.058 -8.853 0.371 1.00 93.44 71 VAL A C 1
ATOM 564 O O . VAL A 1 71 ? 6.001 -8.774 1.590 1.00 93.44 71 VAL A O 1
ATOM 567 N N . ALA A 1 72 ? 4.992 -9.136 -0.381 1.00 91.94 72 ALA A N 1
ATOM 568 C CA . ALA A 1 72 ? 3.672 -9.373 0.197 1.00 91.94 72 ALA A CA 1
ATOM 569 C C . ALA A 1 72 ? 3.556 -10.745 0.884 1.00 91.94 72 ALA A C 1
ATOM 571 O O . ALA A 1 72 ? 2.779 -10.891 1.822 1.00 91.94 72 ALA A O 1
ATOM 572 N N . GLY A 1 73 ? 4.301 -11.751 0.421 1.00 92.31 73 GLY A N 1
ATOM 573 C CA . GLY A 1 73 ? 4.137 -13.129 0.877 1.00 92.31 73 GLY A CA 1
ATOM 574 C C . GLY A 1 73 ? 2.750 -13.698 0.554 1.00 92.31 73 GLY A C 1
ATOM 575 O O . GLY A 1 73 ? 1.995 -13.145 -0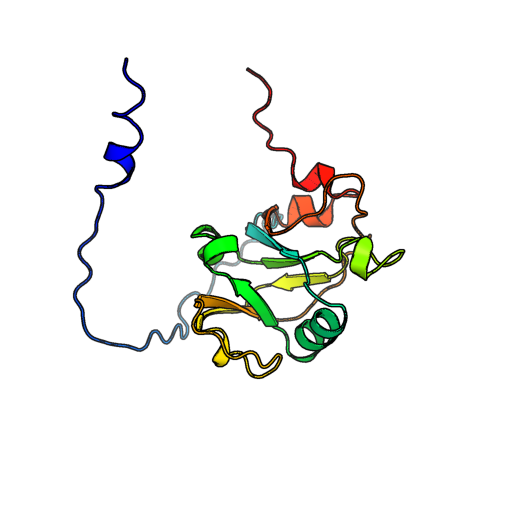.251 1.00 92.31 73 GLY A O 1
ATOM 576 N N . ASP A 1 74 ? 2.408 -14.812 1.199 1.00 88.19 74 ASP A N 1
ATOM 577 C CA . ASP A 1 74 ? 1.144 -15.522 0.957 1.00 88.19 74 ASP A CA 1
ATOM 578 C C . ASP A 1 74 ? -0.083 -14.764 1.487 1.00 88.19 74 ASP A C 1
ATOM 580 O O . ASP A 1 74 ? -1.194 -14.926 0.975 1.00 88.19 74 ASP A O 1
ATOM 584 N N . ASP A 1 75 ? 0.102 -13.872 2.461 1.00 88.38 75 ASP A N 1
ATOM 585 C CA . ASP A 1 75 ? -0.981 -13.042 3.001 1.00 88.38 75 ASP A CA 1
ATOM 586 C C . ASP A 1 75 ? -1.536 -12.050 1.964 1.00 88.38 75 ASP A C 1
ATOM 588 O O . ASP A 1 75 ? -2.683 -11.606 2.072 1.00 88.38 75 ASP A O 1
ATOM 592 N N . GLY A 1 76 ? -0.807 -11.810 0.867 1.00 88.88 76 GLY A N 1
ATOM 593 C CA . GLY A 1 76 ? -1.286 -11.007 -0.257 1.00 88.88 76 GLY A CA 1
ATOM 594 C C . GLY A 1 76 ? -2.530 -11.597 -0.931 1.00 88.88 76 GLY A C 1
ATOM 595 O O . GLY A 1 76 ? -3.339 -10.856 -1.493 1.00 88.88 76 GLY A O 1
ATOM 596 N N . TYR A 1 77 ? -2.738 -12.917 -0.840 1.00 91.00 77 TYR A N 1
ATOM 597 C CA . TYR A 1 77 ? -3.968 -13.560 -1.315 1.00 91.00 77 TYR A CA 1
ATOM 598 C C . TYR A 1 77 ? -5.165 -13.283 -0.396 1.00 91.00 77 TYR A C 1
ATOM 600 O O . TYR A 1 77 ? -6.298 -13.194 -0.882 1.00 91.00 77 TYR A O 1
ATOM 608 N N . LYS A 1 78 ? -4.923 -13.107 0.907 1.00 92.62 78 LYS A N 1
ATOM 609 C CA . LYS A 1 78 ? -5.957 -12.858 1.923 1.00 92.62 78 LYS A CA 1
ATOM 610 C C . LYS A 1 78 ? -6.413 -11.402 1.950 1.00 92.62 78 LYS A C 1
ATOM 612 O O . LYS A 1 78 ? -7.559 -11.157 2.292 1.00 92.62 78 LYS A O 1
ATOM 617 N N . ALA A 1 79 ? -5.565 -10.461 1.532 1.00 93.69 79 ALA A N 1
ATOM 618 C CA . ALA A 1 79 ? -5.876 -9.031 1.530 1.00 93.69 79 ALA A CA 1
ATOM 619 C C . ALA A 1 79 ? -7.204 -8.722 0.820 1.00 93.69 79 ALA A C 1
ATOM 621 O O . ALA A 1 79 ? -7.366 -9.012 -0.359 1.00 93.69 79 ALA A O 1
ATOM 622 N N . GLU A 1 80 ? -8.166 -8.124 1.501 1.00 96.81 80 GLU A N 1
ATOM 623 C CA . GLU A 1 80 ? -9.449 -7.689 0.931 1.00 96.81 80 GLU A CA 1
ATOM 624 C C . GLU A 1 80 ? -9.420 -6.212 0.540 1.00 96.81 80 GLU A C 1
ATOM 626 O O . GLU A 1 80 ? -10.141 -5.778 -0.360 1.00 96.81 80 GLU A O 1
ATOM 631 N N . TYR A 1 81 ? -8.535 -5.453 1.177 1.00 97.38 81 TYR A N 1
ATOM 632 C CA . TYR A 1 81 ? -8.319 -4.037 0.948 1.00 97.38 81 TYR A CA 1
ATOM 633 C C . TYR A 1 81 ? -6.836 -3.765 0.741 1.00 97.38 81 TYR A C 1
ATOM 635 O O . TYR A 1 81 ? -5.971 -4.493 1.228 1.00 97.38 81 TYR A O 1
ATOM 643 N N . VAL A 1 82 ? -6.541 -2.674 0.045 1.00 97.62 82 VAL A N 1
ATOM 644 C CA . VAL A 1 82 ? -5.190 -2.131 -0.076 1.00 97.62 82 VAL A CA 1
ATOM 645 C C . VAL A 1 82 ? -5.175 -0.686 0.390 1.00 97.62 82 VAL A C 1
ATOM 647 O O . VAL A 1 82 ? -6.034 0.102 -0.000 1.00 97.62 82 VAL A O 1
ATOM 650 N N . ALA A 1 83 ? -4.181 -0.336 1.197 1.00 97.31 83 ALA A N 1
ATOM 651 C CA . ALA A 1 83 ? -3.877 1.026 1.606 1.00 97.31 83 ALA A CA 1
ATOM 652 C C . ALA A 1 83 ? -2.524 1.453 1.029 1.00 97.31 83 ALA A C 1
ATOM 654 O O . ALA A 1 83 ? -1.574 0.667 0.981 1.00 97.31 83 ALA A O 1
ATOM 655 N N . ILE A 1 84 ? -2.429 2.703 0.577 1.00 96.44 84 ILE A N 1
ATOM 656 C CA . ILE A 1 84 ? -1.202 3.237 -0.017 1.00 96.44 84 ILE A CA 1
ATOM 657 C C . ILE A 1 84 ? -0.434 4.040 1.028 1.00 96.44 84 ILE A C 1
ATOM 659 O O . ILE A 1 84 ? -0.887 5.098 1.464 1.00 96.44 84 ILE A O 1
ATOM 663 N N . TYR A 1 85 ? 0.773 3.581 1.356 1.00 95.25 85 TYR A N 1
ATOM 664 C CA . TYR A 1 85 ? 1.706 4.325 2.193 1.00 95.25 85 TYR A CA 1
ATOM 665 C C . TYR A 1 85 ? 2.621 5.232 1.358 1.00 95.25 85 TYR A C 1
ATOM 667 O O . TYR A 1 85 ? 3.373 4.796 0.477 1.00 95.25 85 TYR A O 1
ATOM 675 N N . GLN A 1 86 ? 2.574 6.523 1.670 1.00 93.31 86 GLN A N 1
ATOM 676 C CA . GLN A 1 86 ? 3.384 7.587 1.093 1.00 93.31 86 GLN A CA 1
ATOM 677 C C . GLN A 1 86 ? 4.528 7.909 2.058 1.00 93.31 86 GLN A C 1
ATOM 679 O O . GLN A 1 86 ? 4.325 8.540 3.094 1.00 93.31 86 GLN A O 1
ATOM 684 N N . SER A 1 87 ? 5.747 7.474 1.743 1.00 88.50 87 SER A N 1
ATOM 685 C CA . SER A 1 87 ? 6.890 7.664 2.642 1.00 88.50 87 SER A CA 1
ATOM 686 C C . SER A 1 87 ? 7.277 9.139 2.801 1.00 88.50 87 SER A C 1
ATOM 688 O O . SER A 1 87 ? 7.141 9.948 1.877 1.00 88.50 87 SER A O 1
ATOM 690 N N . ARG A 1 88 ? 7.828 9.495 3.969 1.00 87.62 88 ARG A N 1
ATOM 691 C CA . ARG A 1 88 ? 8.297 10.863 4.251 1.00 87.62 88 ARG A CA 1
ATOM 692 C C . ARG A 1 88 ? 9.377 11.328 3.274 1.00 87.62 88 ARG A C 1
ATOM 694 O O . ARG A 1 88 ? 9.331 12.471 2.835 1.00 87.62 88 ARG A O 1
ATOM 701 N N . ASN A 1 89 ? 10.264 10.425 2.862 1.00 85.88 89 ASN A N 1
ATOM 702 C CA . ASN A 1 89 ? 11.346 10.728 1.922 1.00 85.88 89 ASN A CA 1
ATOM 703 C C . ASN A 1 89 ? 10.834 11.113 0.525 1.00 85.88 89 ASN A C 1
ATOM 705 O O . ASN A 1 89 ? 11.467 11.915 -0.150 1.00 85.88 89 ASN A O 1
ATOM 709 N N . LEU A 1 90 ? 9.703 10.549 0.087 1.00 85.50 90 LEU A N 1
ATOM 710 C CA . LEU A 1 90 ? 9.151 10.802 -1.248 1.00 85.50 90 LEU A CA 1
ATOM 711 C C . LEU A 1 90 ? 8.061 11.879 -1.259 1.00 85.50 90 LEU A C 1
ATOM 713 O O . LEU A 1 90 ? 7.881 12.540 -2.278 1.00 85.50 90 LEU A O 1
ATOM 717 N N . PHE A 1 91 ? 7.322 12.043 -0.158 1.00 86.94 91 PHE A N 1
ATOM 718 C CA . PHE A 1 91 ? 6.114 12.878 -0.117 1.00 86.94 91 PHE A CA 1
ATOM 719 C C . PHE A 1 91 ? 6.155 14.004 0.928 1.00 86.94 91 PHE A C 1
ATOM 721 O O . PHE A 1 91 ? 5.239 14.825 0.970 1.00 86.94 91 PHE A O 1
ATOM 728 N N . GLY A 1 92 ? 7.192 14.092 1.769 1.00 88.06 92 GLY A N 1
ATOM 729 C CA . GLY A 1 92 ? 7.370 15.185 2.729 1.00 88.06 92 GLY A CA 1
ATOM 730 C C . GLY A 1 92 ? 6.149 15.384 3.635 1.00 88.06 92 GLY A C 1
ATOM 731 O O . GLY A 1 92 ? 5.769 14.487 4.387 1.00 88.06 92 GLY A O 1
ATOM 732 N N . ARG A 1 93 ? 5.503 16.555 3.549 1.00 86.69 93 ARG A N 1
ATOM 733 C CA . ARG A 1 93 ? 4.281 16.884 4.316 1.00 86.69 93 ARG A CA 1
ATOM 734 C C . ARG A 1 93 ? 3.044 16.083 3.891 1.00 86.69 93 ARG A C 1
ATOM 736 O O . ARG A 1 93 ? 2.089 15.996 4.654 1.00 86.69 93 ARG A O 1
ATOM 743 N N . MET A 1 94 ? 3.054 15.499 2.694 1.00 86.75 94 MET A N 1
ATOM 744 C CA . MET A 1 94 ? 1.993 14.625 2.179 1.00 86.75 94 MET A CA 1
ATOM 745 C C . MET A 1 94 ? 2.238 13.144 2.499 1.00 86.75 94 MET A C 1
ATOM 747 O O . MET A 1 94 ? 1.619 12.274 1.896 1.00 86.75 94 MET A O 1
ATOM 751 N N . SER A 1 95 ? 3.176 12.848 3.399 1.00 91.06 95 SER A N 1
ATOM 752 C CA . SER A 1 95 ? 3.467 11.479 3.814 1.00 91.06 95 SER A CA 1
ATOM 753 C C . SER A 1 95 ? 2.422 10.924 4.773 1.00 91.06 95 SER A C 1
ATOM 755 O O . SER A 1 95 ? 1.774 11.678 5.499 1.00 91.06 95 SER A O 1
ATOM 757 N N . GLY A 1 96 ? 2.284 9.600 4.776 1.00 92.94 96 GLY A N 1
ATOM 758 C CA . GLY A 1 96 ? 1.275 8.889 5.548 1.00 92.94 96 GLY A CA 1
ATOM 759 C C . GLY A 1 96 ? 0.426 7.963 4.697 1.00 92.94 96 GLY A C 1
ATOM 760 O O . GLY A 1 96 ? 0.825 7.566 3.602 1.00 92.94 96 GLY A O 1
ATOM 761 N N . ILE A 1 97 ? -0.746 7.627 5.218 1.00 95.31 97 ILE A N 1
ATOM 762 C CA . ILE A 1 97 ? -1.786 6.906 4.486 1.00 95.31 97 ILE A CA 1
ATOM 763 C C . ILE A 1 97 ? -2.987 7.834 4.378 1.00 95.31 97 ILE A C 1
ATOM 765 O O . ILE A 1 97 ? -3.508 8.316 5.381 1.00 95.31 97 ILE A O 1
ATOM 769 N N . GLU A 1 98 ? -3.402 8.103 3.146 1.00 94.94 98 GLU A N 1
ATOM 770 C CA . GLU A 1 98 ? -4.620 8.863 2.845 1.00 94.94 98 GLU A CA 1
ATOM 771 C C . GLU A 1 98 ? -5.591 8.039 1.999 1.00 94.94 98 GLU A C 1
ATOM 773 O O . GLU A 1 98 ? -6.795 8.229 2.107 1.00 94.94 98 GLU A O 1
ATOM 778 N N . PHE A 1 99 ? -5.080 7.113 1.182 1.00 96.69 99 PHE A N 1
ATOM 779 C CA . PHE A 1 99 ? -5.877 6.353 0.227 1.00 96.69 99 PHE A CA 1
ATOM 780 C C . PHE A 1 99 ? -5.943 4.879 0.595 1.00 96.69 99 PHE A C 1
ATOM 782 O O . PHE A 1 99 ? -4.915 4.242 0.845 1.00 96.69 99 PHE A O 1
ATOM 789 N N . TYR A 1 100 ? -7.149 4.332 0.522 1.00 97.75 100 TYR A N 1
ATOM 790 C CA . TYR A 1 100 ? -7.404 2.903 0.615 1.00 97.75 100 TYR A CA 1
ATOM 791 C C . TYR A 1 100 ? -8.496 2.496 -0.375 1.00 97.75 100 TYR A C 1
ATOM 793 O O . TYR A 1 100 ? -9.213 3.342 -0.905 1.00 97.75 100 TYR A O 1
ATOM 801 N N . GLY A 1 101 ? -8.608 1.210 -0.681 1.00 97.38 101 GLY A N 1
ATOM 802 C CA . GLY A 1 101 ? -9.635 0.732 -1.596 1.00 97.38 101 GLY A CA 1
ATOM 803 C C . GLY A 1 101 ? -9.877 -0.761 -1.477 1.00 97.38 101 GLY A C 1
ATOM 804 O O . GLY A 1 101 ? -8.963 -1.532 -1.174 1.00 97.38 101 GLY A O 1
ATOM 805 N N . LYS A 1 102 ? -11.124 -1.165 -1.730 1.00 97.44 102 LYS A N 1
ATOM 806 C CA . LYS A 1 102 ? -11.530 -2.571 -1.758 1.00 97.44 102 LYS A CA 1
ATOM 807 C C . LYS A 1 102 ? -10.964 -3.258 -2.997 1.00 97.44 102 LYS A C 1
ATOM 809 O O . LYS A 1 102 ? -11.060 -2.733 -4.110 1.00 97.44 102 LYS A O 1
ATOM 814 N N . ILE A 1 103 ? -10.373 -4.431 -2.816 1.00 97.31 103 ILE A N 1
ATOM 815 C CA . ILE A 1 103 ? -9.815 -5.228 -3.905 1.00 97.31 103 ILE A CA 1
ATOM 816 C C . ILE A 1 103 ? -10.957 -5.989 -4.578 1.00 97.31 103 ILE A C 1
ATOM 818 O O . ILE A 1 103 ? -11.560 -6.885 -3.996 1.00 97.31 103 ILE A O 1
ATOM 822 N N . LYS A 1 104 ? -11.222 -5.651 -5.839 1.00 94.75 104 LYS A N 1
ATOM 823 C CA . LYS A 1 104 ? -12.206 -6.330 -6.685 1.00 94.75 104 LYS A CA 1
ATOM 824 C C . LYS A 1 104 ? -11.668 -7.642 -7.250 1.00 94.75 104 LYS A C 1
ATOM 826 O O . LYS A 1 104 ? -12.408 -8.609 -7.382 1.00 94.75 104 LYS A O 1
ATOM 831 N N . ASN A 1 105 ? -10.395 -7.665 -7.648 1.00 94.25 105 ASN A N 1
ATOM 832 C CA . ASN A 1 105 ? -9.761 -8.851 -8.225 1.00 94.25 105 ASN A CA 1
ATOM 833 C C . ASN A 1 105 ? -8.258 -8.880 -7.918 1.00 94.25 105 ASN A C 1
ATOM 835 O O . ASN A 1 105 ? -7.608 -7.835 -7.836 1.00 94.25 105 ASN A O 1
ATOM 839 N N . LYS A 1 106 ? -7.699 -10.082 -7.792 1.00 94.56 106 LYS A N 1
ATOM 840 C CA . LYS A 1 106 ? -6.291 -10.352 -7.502 1.00 94.56 106 LYS A CA 1
ATOM 841 C C . LYS A 1 106 ? -5.724 -11.218 -8.613 1.00 94.56 106 LYS A C 1
ATOM 843 O O . LYS A 1 106 ? -6.312 -12.220 -9.002 1.00 94.56 106 LYS A O 1
ATOM 848 N N . SER A 1 107 ? -4.551 -10.854 -9.103 1.00 95.19 107 SER A N 1
ATOM 849 C CA . SER A 1 107 ? -3.819 -11.668 -10.070 1.00 95.19 107 SER A CA 1
ATOM 850 C C . SER A 1 107 ? -2.335 -11.637 -9.757 1.00 95.19 107 SER A C 1
ATOM 852 O O . SER A 1 107 ? -1.826 -10.632 -9.263 1.00 95.19 107 SER A O 1
ATOM 854 N N . VAL A 1 108 ? -1.641 -12.731 -10.053 1.00 96.50 108 VAL A N 1
ATOM 855 C CA . VAL A 1 108 ? -0.186 -12.799 -9.948 1.00 96.50 108 VAL A CA 1
ATOM 856 C C . VAL A 1 108 ? 0.386 -12.786 -11.356 1.00 96.50 108 VAL A C 1
ATOM 858 O O . VAL A 1 108 ? 0.109 -13.668 -12.168 1.00 96.50 108 VAL A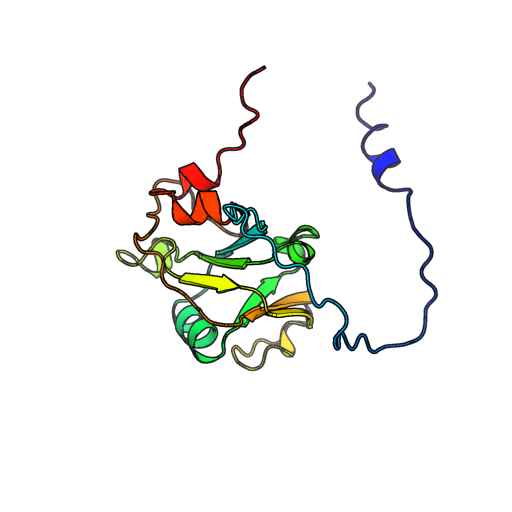 O 1
ATOM 861 N N . VAL A 1 109 ? 1.137 -11.735 -11.671 1.00 95.44 109 VAL A N 1
ATOM 862 C CA . VAL A 1 109 ? 1.651 -11.477 -13.018 1.00 95.44 109 VAL A CA 1
ATOM 863 C C . VAL A 1 109 ? 3.136 -11.129 -12.964 1.00 95.44 109 VAL A C 1
ATOM 865 O O . VAL A 1 109 ? 3.579 -10.486 -12.012 1.00 95.44 109 VAL A O 1
ATOM 868 N N . PRO A 1 110 ? 3.929 -11.507 -13.978 1.00 96.06 110 PRO A N 1
ATOM 869 C CA . PRO A 1 110 ? 5.302 -11.038 -14.083 1.00 96.06 110 PRO A CA 1
ATOM 870 C C . PRO A 1 110 ? 5.341 -9.519 -14.290 1.00 96.06 110 PRO A C 1
ATOM 872 O O . PRO A 1 110 ? 4.460 -8.935 -14.937 1.00 96.06 110 PRO A O 1
ATOM 875 N N . ARG A 1 111 ? 6.381 -8.867 -13.763 1.00 95.38 111 ARG A N 1
ATOM 876 C CA . ARG A 1 111 ? 6.470 -7.404 -13.670 1.00 95.38 111 ARG A CA 1
ATOM 877 C C . ARG A 1 111 ? 6.336 -6.687 -15.015 1.00 95.38 111 ARG A C 1
ATOM 879 O O . ARG A 1 111 ? 5.735 -5.609 -15.051 1.00 95.38 111 ARG A O 1
ATOM 886 N N . TYR A 1 112 ? 6.831 -7.270 -16.105 1.00 94.50 112 TYR A N 1
ATOM 887 C CA . TYR A 1 112 ? 6.716 -6.696 -17.451 1.00 94.50 112 TYR A CA 1
ATOM 888 C C . TYR A 1 112 ? 5.271 -6.616 -17.978 1.00 94.50 112 TYR A C 1
ATOM 890 O O . TYR A 1 112 ? 4.996 -5.817 -18.871 1.00 94.50 112 TYR A O 1
ATOM 898 N N . LYS A 1 113 ? 4.323 -7.398 -17.434 1.00 94.56 113 LYS A N 1
ATOM 899 C CA . LYS A 1 113 ? 2.904 -7.341 -17.840 1.00 94.56 113 LYS A CA 1
ATOM 900 C C . LYS A 1 113 ? 2.142 -6.158 -17.238 1.00 94.56 113 LYS A C 1
ATOM 902 O O . LYS A 1 113 ? 1.036 -5.870 -17.685 1.00 94.56 113 LYS A O 1
ATOM 907 N N . ILE A 1 114 ? 2.711 -5.458 -16.255 1.00 93.50 114 ILE A N 1
ATOM 908 C CA . ILE A 1 114 ? 2.120 -4.245 -15.672 1.00 93.50 114 ILE A CA 1
ATOM 909 C C . ILE A 1 114 ? 2.462 -3.063 -16.586 1.00 93.50 114 ILE A C 1
ATOM 911 O O . ILE A 1 114 ? 3.520 -2.442 -16.459 1.00 93.50 114 ILE A O 1
ATOM 915 N N . LYS A 1 115 ? 1.576 -2.798 -17.552 1.00 92.31 115 LYS A N 1
ATOM 916 C CA . LYS A 1 115 ? 1.811 -1.856 -18.658 1.00 92.31 115 LYS A CA 1
ATOM 917 C C . LYS A 1 115 ? 1.717 -0.390 -18.243 1.00 92.31 115 LYS A C 1
ATOM 919 O O . LYS A 1 115 ? 2.367 0.449 -18.856 1.00 92.31 115 LYS A O 1
ATOM 924 N N . GLU A 1 116 ? 0.953 -0.072 -17.199 1.00 91.94 116 GLU A N 1
ATOM 925 C CA . GLU A 1 116 ? 0.764 1.311 -16.742 1.00 91.94 116 GLU A CA 1
ATOM 926 C C . GLU A 1 116 ? 2.045 1.904 -16.145 1.00 91.94 116 GLU A C 1
ATOM 928 O O . GLU A 1 116 ? 2.225 3.121 -16.114 1.00 91.94 116 GLU A O 1
ATOM 933 N N . ILE A 1 117 ? 2.941 1.038 -15.663 1.00 88.75 117 ILE A N 1
ATOM 934 C CA . ILE A 1 117 ? 4.247 1.408 -15.120 1.00 88.75 117 ILE A CA 1
ATOM 935 C C . ILE A 1 117 ? 5.267 0.452 -15.737 1.00 88.75 117 ILE A C 1
ATOM 937 O O . ILE A 1 117 ? 5.607 -0.551 -15.106 1.00 88.75 117 ILE A O 1
ATOM 941 N N . PRO A 1 118 ? 5.739 0.706 -16.964 1.00 88.75 118 PRO A N 1
ATOM 942 C CA . PRO A 1 118 ? 6.569 -0.245 -17.689 1.00 88.75 118 PRO A CA 1
ATOM 943 C C . PRO A 1 118 ? 7.898 -0.487 -16.964 1.00 88.75 118 PRO A C 1
ATOM 945 O O . PRO A 1 118 ? 8.579 0.448 -16.545 1.00 88.75 118 PRO A O 1
ATOM 948 N N . LYS A 1 119 ? 8.257 -1.763 -16.803 1.00 91.00 119 LYS A N 1
ATOM 949 C CA . LYS A 1 119 ? 9.565 -2.207 -16.306 1.00 91.00 119 LYS A CA 1
ATOM 950 C C . LYS A 1 119 ? 9.846 -3.612 -16.826 1.00 91.00 119 LYS A C 1
ATOM 952 O O . LYS A 1 119 ? 9.045 -4.514 -16.596 1.00 91.00 119 LYS A O 1
ATOM 957 N N . TYR A 1 120 ? 10.996 -3.806 -17.462 1.00 90.56 120 TYR A N 1
ATOM 958 C CA . TYR A 1 120 ? 11.452 -5.124 -17.894 1.00 90.56 120 TYR A CA 1
ATOM 959 C C . TYR A 1 120 ? 12.010 -5.895 -16.694 1.00 90.56 120 TYR A C 1
ATOM 961 O O . TYR A 1 120 ? 13.113 -5.634 -16.225 1.00 90.56 120 TYR A O 1
ATOM 969 N N . SER A 1 121 ? 11.195 -6.788 -16.138 1.00 92.94 121 SER A N 1
ATOM 970 C CA . SER A 1 121 ? 11.583 -7.769 -15.123 1.00 92.94 121 SER A CA 1
ATOM 971 C C . SER A 1 121 ? 10.592 -8.936 -15.159 1.00 92.94 121 SER A C 1
ATOM 973 O O . SER A 1 121 ? 9.406 -8.740 -15.447 1.00 92.94 121 SER A O 1
ATOM 975 N N . ASN A 1 122 ? 11.085 -10.137 -14.860 1.00 94.19 122 ASN A N 1
ATOM 976 C CA . ASN A 1 122 ? 10.286 -11.357 -14.747 1.00 94.19 122 ASN A CA 1
ATOM 977 C C . ASN A 1 122 ? 9.818 -11.642 -13.313 1.00 94.19 122 ASN A C 1
ATOM 979 O O . ASN A 1 122 ? 9.111 -12.622 -13.103 1.00 94.19 122 ASN A O 1
ATOM 983 N N . ASP A 1 123 ? 10.170 -10.790 -12.347 1.00 95.50 123 ASP A N 1
ATOM 984 C CA . ASP A 1 123 ? 9.727 -10.921 -10.958 1.00 95.50 123 ASP A CA 1
ATOM 985 C C . ASP A 1 123 ? 8.197 -10.997 -10.887 1.00 95.50 123 ASP A C 1
ATOM 987 O O . ASP A 1 123 ? 7.496 -10.233 -11.562 1.00 95.50 123 ASP A O 1
ATOM 991 N N . MET A 1 124 ? 7.672 -11.882 -10.042 1.00 96.31 124 MET A N 1
ATOM 992 C CA . MET A 1 124 ? 6.230 -12.040 -9.862 1.00 96.31 124 MET A CA 1
ATOM 993 C C . MET A 1 124 ? 5.679 -10.959 -8.933 1.00 96.31 124 MET A C 1
ATOM 995 O O . MET A 1 124 ? 6.235 -10.680 -7.869 1.00 96.31 124 MET A O 1
ATOM 999 N N . TYR A 1 125 ? 4.574 -10.342 -9.339 1.00 97.19 125 TYR A N 1
ATOM 1000 C CA . TYR A 1 125 ? 3.885 -9.293 -8.596 1.00 97.19 125 TYR A CA 1
ATOM 1001 C C . TYR A 1 125 ? 2.428 -9.674 -8.393 1.00 97.19 125 TYR A C 1
ATOM 1003 O O . TYR A 1 125 ? 1.769 -10.146 -9.322 1.00 97.19 125 TYR A O 1
ATOM 1011 N N . PHE A 1 126 ? 1.906 -9.372 -7.210 1.00 96.69 126 PHE A N 1
ATOM 1012 C CA . PHE A 1 126 ? 0.475 -9.192 -7.060 1.00 96.69 126 PHE A CA 1
ATOM 1013 C C . PHE A 1 126 ? 0.058 -7.937 -7.813 1.00 96.69 126 PHE A C 1
ATOM 1015 O O . PHE A 1 126 ? 0.671 -6.875 -7.680 1.00 96.69 126 PHE A O 1
ATOM 1022 N N . ARG A 1 127 ? -1.006 -8.065 -8.596 1.00 97.00 127 ARG A N 1
ATOM 1023 C CA . ARG A 1 127 ? -1.751 -6.964 -9.183 1.00 97.00 127 ARG A CA 1
ATOM 1024 C C . ARG A 1 127 ? -3.172 -7.022 -8.642 1.00 97.00 127 ARG A C 1
ATOM 1026 O O . ARG A 1 127 ? -3.942 -7.921 -8.988 1.00 97.00 127 ARG A O 1
ATOM 1033 N N . PHE A 1 128 ? -3.496 -6.035 -7.821 1.00 97.50 128 PHE A N 1
ATOM 1034 C CA . PHE A 1 128 ? -4.816 -5.836 -7.249 1.00 97.50 128 PHE A CA 1
ATOM 1035 C C . PHE A 1 128 ? -5.590 -4.858 -8.120 1.00 97.50 128 PHE A C 1
ATOM 1037 O O . PHE A 1 128 ? -5.174 -3.711 -8.273 1.00 97.50 128 PHE A O 1
ATOM 1044 N N . ALA A 1 129 ? -6.699 -5.308 -8.698 1.00 97.12 129 ALA A N 1
ATOM 1045 C CA . ALA A 1 129 ? -7.703 -4.414 -9.252 1.00 97.12 129 ALA A CA 1
ATOM 1046 C C . ALA A 1 129 ? -8.540 -3.881 -8.089 1.00 97.12 129 ALA A C 1
ATOM 1048 O O . ALA A 1 129 ? -9.102 -4.661 -7.320 1.00 97.12 129 ALA A O 1
ATOM 1049 N N . VAL A 1 130 ? -8.596 -2.566 -7.957 1.00 97.50 130 VAL A N 1
ATOM 1050 C CA . VAL A 1 130 ? -9.290 -1.861 -6.881 1.00 97.50 130 VAL A CA 1
ATOM 1051 C C . VAL A 1 130 ? -10.642 -1.402 -7.415 1.00 97.50 130 VAL A C 1
ATOM 1053 O O . VAL A 1 130 ? -10.750 -1.015 -8.573 1.00 97.50 130 VAL A O 1
ATOM 1056 N N . GLU A 1 131 ? -11.697 -1.500 -6.615 1.00 96.12 131 GLU A N 1
ATOM 1057 C CA . GLU A 1 131 ? -13.037 -1.083 -7.043 1.00 96.12 131 GLU A CA 1
ATOM 1058 C C . GLU A 1 131 ? -13.106 0.437 -7.230 1.00 96.12 131 GLU A C 1
ATOM 1060 O O . GLU A 1 131 ? -13.458 0.933 -8.300 1.00 96.12 131 GLU A O 1
ATOM 1065 N N . LYS A 1 132 ? -12.701 1.164 -6.191 1.00 96.38 132 LYS A N 1
ATOM 1066 C CA . LYS A 1 132 ? -12.502 2.610 -6.173 1.00 96.38 132 LYS A CA 1
ATOM 1067 C C . LYS A 1 132 ? -11.522 2.952 -5.056 1.00 96.38 132 LYS A C 1
ATOM 1069 O O . LYS A 1 132 ? -11.402 2.209 -4.081 1.00 96.38 132 LYS A O 1
ATOM 1074 N N . TRP A 1 133 ? -10.846 4.081 -5.202 1.00 97.50 133 TRP A N 1
ATOM 1075 C CA . TRP A 1 133 ? -10.024 4.640 -4.138 1.00 97.50 133 TRP A CA 1
ATOM 1076 C C . TRP A 1 133 ? -10.844 5.595 -3.286 1.00 97.50 133 TRP A C 1
ATOM 1078 O O . TRP A 1 133 ? -11.444 6.542 -3.795 1.00 97.50 133 TRP A O 1
ATOM 1088 N N . GLU A 1 134 ? -10.833 5.350 -1.988 1.00 96.38 134 GLU A N 1
ATOM 1089 C CA . GLU A 1 134 ? -11.448 6.184 -0.972 1.00 96.38 134 GLU A CA 1
ATOM 1090 C C . GLU A 1 134 ? -10.366 6.915 -0.187 1.00 96.38 134 GLU A C 1
ATOM 1092 O O . GLU A 1 134 ? -9.237 6.433 -0.038 1.00 96.38 134 GLU A O 1
ATOM 1097 N N . LYS A 1 135 ? -10.720 8.104 0.296 1.00 95.88 135 LYS A N 1
ATOM 1098 C CA . LYS A 1 135 ? -9.876 8.858 1.211 1.00 95.88 135 LYS A CA 1
ATOM 1099 C C . LYS A 1 135 ? -10.277 8.546 2.641 1.00 95.88 135 LYS A C 1
ATOM 1101 O O . LYS A 1 135 ? -11.466 8.496 2.943 1.00 95.88 135 LYS A O 1
ATOM 1106 N N . LEU A 1 136 ? -9.289 8.371 3.506 1.00 93.94 136 LEU A N 1
ATOM 1107 C CA . LEU A 1 136 ? -9.519 8.382 4.944 1.00 93.94 136 LEU A CA 1
ATOM 1108 C C . LEU A 1 136 ? -9.978 9.780 5.374 1.00 93.94 136 LEU A C 1
ATOM 1110 O O . LEU A 1 136 ? -9.502 10.784 4.840 1.00 93.94 136 LEU A O 1
ATOM 1114 N N . GLU A 1 137 ? -10.877 9.838 6.355 1.00 90.75 137 GLU A N 1
ATOM 1115 C CA . GLU A 1 137 ? -11.339 11.103 6.944 1.00 90.75 137 GLU A CA 1
ATOM 1116 C C . GLU A 1 137 ? -10.175 11.879 7.566 1.00 90.75 137 GLU A C 1
ATOM 1118 O O . GLU A 1 137 ? -10.084 13.103 7.452 1.00 90.75 137 GLU A O 1
ATOM 1123 N N . LYS A 1 138 ? -9.240 11.141 8.170 1.00 91.06 138 LYS A N 1
ATOM 1124 C CA . LYS A 1 138 ? -8.004 11.658 8.739 1.00 91.06 138 LYS A CA 1
ATOM 1125 C C . LYS A 1 138 ? -6.813 10.921 8.143 1.00 91.06 138 LYS A C 1
ATOM 1127 O O . LYS A 1 138 ? -6.788 9.697 8.063 1.00 91.06 138 LYS A O 1
ATOM 1132 N N . ARG A 1 139 ? -5.797 11.680 7.730 1.00 93.00 139 ARG A N 1
ATOM 1133 C CA . ARG A 1 139 ? -4.534 11.107 7.259 1.00 93.00 139 ARG A CA 1
ATOM 1134 C C . ARG A 1 139 ? -3.778 10.492 8.435 1.00 93.00 139 ARG A C 1
ATOM 1136 O O . ARG A 1 139 ? -3.475 11.198 9.395 1.00 93.00 139 ARG A O 1
ATOM 1143 N N . ILE A 1 140 ? -3.373 9.235 8.285 1.00 94.19 140 ILE A N 1
ATOM 1144 C CA . ILE A 1 140 ? -2.507 8.543 9.244 1.00 94.19 140 ILE A CA 1
ATOM 1145 C C . ILE A 1 140 ? -1.076 9.025 9.032 1.00 94.19 140 ILE A C 1
ATOM 1147 O O . ILE A 1 140 ? -0.520 8.846 7.943 1.00 94.19 140 ILE A O 1
ATOM 1151 N N . VAL A 1 141 ? -0.469 9.651 10.037 1.00 93.06 141 VAL A N 1
ATOM 1152 C CA . VAL A 1 141 ? 0.846 10.288 9.889 1.00 93.06 141 VAL A CA 1
ATOM 1153 C C . VAL A 1 141 ? 1.997 9.337 10.237 1.00 93.06 141 VAL A C 1
ATOM 1155 O O . VAL A 1 141 ? 1.898 8.566 11.192 1.00 93.06 141 VAL A O 1
ATOM 1158 N N . PRO A 1 142 ? 3.128 9.388 9.508 1.00 89.25 142 PRO A N 1
ATOM 1159 C CA . PRO A 1 142 ? 4.319 8.642 9.894 1.00 89.25 142 PRO A CA 1
ATOM 1160 C C . PRO A 1 142 ? 4.948 9.235 11.158 1.00 89.25 142 PRO A C 1
ATOM 1162 O O . PRO A 1 142 ? 5.304 10.416 11.183 1.00 89.25 142 PRO A O 1
ATOM 1165 N N . ASP A 1 143 ? 5.137 8.400 12.174 1.00 87.19 143 ASP A N 1
ATOM 1166 C CA . ASP A 1 143 ? 5.721 8.746 13.474 1.00 87.19 143 ASP A CA 1
ATOM 1167 C C . ASP A 1 143 ? 6.932 7.871 13.860 1.00 87.19 143 ASP A C 1
ATOM 1169 O O . ASP A 1 143 ? 7.537 8.089 14.905 1.00 87.19 143 ASP A O 1
ATOM 1173 N N . GLY A 1 144 ? 7.322 6.924 13.002 1.00 74.94 144 GLY A N 1
ATOM 1174 C CA . GLY A 1 144 ? 8.440 6.005 13.227 1.00 74.94 144 GLY A CA 1
ATOM 1175 C C . GLY A 1 144 ? 9.089 5.522 11.927 1.00 74.94 144 GLY A C 1
ATOM 1176 O O . GLY A 1 144 ? 9.119 6.247 10.927 1.00 74.94 144 GLY A O 1
ATOM 1177 N N . SER A 1 145 ? 9.627 4.299 11.946 1.00 67.81 145 SER A N 1
ATOM 1178 C CA . SER A 1 145 ? 10.264 3.664 10.785 1.00 67.81 145 SER A CA 1
ATOM 1179 C C . SER A 1 145 ? 9.309 3.566 9.589 1.00 67.81 145 SER A C 1
ATOM 1181 O O . SER A 1 145 ? 8.099 3.409 9.742 1.00 67.81 145 SER A O 1
ATOM 1183 N N . GLY A 1 146 ? 9.854 3.682 8.376 1.00 74.62 146 GLY A N 1
ATOM 1184 C CA . GLY A 1 146 ? 9.065 3.586 7.148 1.00 74.62 146 GLY A CA 1
ATOM 1185 C C . GLY A 1 146 ? 8.449 2.198 6.960 1.00 74.62 146 GLY A C 1
ATOM 1186 O O . GLY A 1 146 ? 9.062 1.192 7.301 1.00 74.62 146 GLY A O 1
ATOM 1187 N N . VAL A 1 147 ? 7.259 2.152 6.365 1.00 79.56 147 VAL A N 1
ATOM 1188 C CA . VAL A 1 147 ? 6.590 0.903 5.980 1.00 79.56 147 VAL A CA 1
ATOM 1189 C C . VAL A 1 147 ? 7.046 0.502 4.583 1.00 79.56 147 VAL A C 1
ATOM 1191 O O . VAL A 1 147 ? 7.123 1.352 3.694 1.00 79.56 147 VAL A O 1
ATOM 1194 N N . ILE A 1 148 ? 7.345 -0.784 4.385 1.00 81.88 148 ILE A N 1
ATOM 1195 C CA . ILE A 1 148 ? 7.548 -1.380 3.055 1.00 81.88 148 ILE A CA 1
ATOM 1196 C C . ILE A 1 148 ? 6.275 -2.122 2.641 1.00 81.88 148 ILE A C 1
ATOM 1198 O O . ILE A 1 148 ? 5.697 -1.819 1.593 1.00 81.88 148 ILE A O 1
ATOM 1202 N N . CYS A 1 149 ? 5.848 -3.071 3.474 1.00 90.62 149 CYS A N 1
ATOM 1203 C CA . CYS A 1 149 ? 4.618 -3.835 3.336 1.00 90.62 149 CYS A CA 1
ATOM 1204 C C . CYS A 1 149 ? 4.209 -4.375 4.700 1.00 90.62 149 CYS A C 1
ATOM 1206 O O . CYS A 1 149 ? 5.023 -5.038 5.329 1.00 90.62 149 CYS A O 1
ATOM 1208 N N . GLU A 1 150 ? 2.982 -4.110 5.129 1.00 92.56 150 GLU A N 1
ATOM 1209 C CA . GLU A 1 150 ? 2.453 -4.555 6.424 1.00 92.56 150 GLU A CA 1
ATOM 1210 C C . GLU A 1 150 ? 0.974 -4.921 6.287 1.00 92.56 150 GLU A C 1
ATOM 1212 O O . GLU A 1 150 ? 0.322 -4.514 5.321 1.00 92.56 150 GLU A O 1
ATOM 1217 N N . TYR A 1 151 ? 0.440 -5.675 7.245 1.00 92.62 151 TYR A N 1
ATOM 1218 C CA . TYR A 1 151 ? -0.962 -6.092 7.256 1.00 92.62 151 TYR A CA 1
ATOM 1219 C C . TYR A 1 151 ? -1.683 -5.559 8.488 1.00 92.62 151 TYR A C 1
ATOM 1221 O O . TYR A 1 151 ? -1.129 -5.522 9.582 1.00 92.62 151 TYR A O 1
ATOM 1229 N N . THR A 1 152 ? -2.932 -5.142 8.310 1.00 93.69 152 THR A N 1
ATOM 1230 C CA . THR A 1 152 ? -3.789 -4.654 9.395 1.00 93.69 152 THR A CA 1
ATOM 1231 C C . THR A 1 152 ? -5.258 -4.978 9.106 1.00 93.69 152 THR A C 1
ATOM 1233 O O . THR A 1 152 ? -5.568 -5.662 8.127 1.00 93.69 152 THR A O 1
ATOM 1236 N N . THR A 1 153 ? -6.174 -4.504 9.946 1.00 94.06 153 THR A N 1
ATOM 1237 C CA . THR A 1 153 ? -7.625 -4.597 9.726 1.00 94.06 153 THR A CA 1
ATOM 1238 C C . THR A 1 153 ? -8.184 -3.261 9.250 1.00 94.06 153 THR A C 1
ATOM 1240 O O . THR A 1 153 ? -7.600 -2.203 9.507 1.00 94.06 153 THR A O 1
ATOM 1243 N N . LEU A 1 154 ? -9.321 -3.279 8.549 1.00 94.06 154 LEU A N 1
ATOM 1244 C CA . LEU A 1 154 ? -9.927 -2.037 8.063 1.00 94.06 154 LEU A CA 1
ATOM 1245 C C . LEU A 1 154 ? -10.371 -1.122 9.213 1.00 94.06 154 LEU A C 1
ATOM 1247 O O . LEU A 1 154 ? -10.226 0.093 9.110 1.00 94.06 154 LEU A O 1
ATOM 1251 N N . GLU A 1 155 ? -10.829 -1.689 10.325 1.00 91.94 155 GLU A N 1
ATOM 1252 C CA . GLU A 1 155 ? -11.101 -0.945 11.559 1.00 91.94 155 GLU A CA 1
ATOM 1253 C C . GLU A 1 155 ? -9.881 -0.187 12.075 1.00 91.94 155 GLU A C 1
ATOM 1255 O O . GLU A 1 155 ? -9.955 1.032 12.226 1.00 91.94 155 GLU A O 1
ATOM 1260 N N . LYS A 1 156 ? -8.744 -0.876 12.266 1.00 92.69 156 LYS A N 1
ATOM 1261 C CA . LYS A 1 156 ? -7.501 -0.238 12.725 1.00 92.69 156 LYS A CA 1
ATOM 1262 C C . LYS A 1 156 ? -7.049 0.843 11.748 1.00 92.69 156 LYS A C 1
ATOM 1264 O O . LYS A 1 156 ? -6.641 1.918 12.175 1.00 92.69 156 LYS A O 1
ATOM 1269 N N . LEU A 1 157 ? -7.179 0.599 10.442 1.00 94.62 157 LEU A N 1
ATOM 1270 C CA . LEU A 1 157 ? -6.876 1.599 9.420 1.00 94.62 157 LEU A CA 1
ATOM 1271 C C . LEU A 1 157 ? -7.755 2.853 9.550 1.00 94.62 157 LEU A C 1
ATOM 1273 O O . LEU A 1 157 ? -7.252 3.962 9.407 1.00 94.62 157 LEU A O 1
ATOM 1277 N N . LYS A 1 158 ? -9.059 2.694 9.795 1.00 94.00 158 LYS A N 1
ATOM 1278 C CA . LYS A 1 158 ? -10.007 3.815 9.881 1.00 94.00 158 LYS A CA 1
ATOM 1279 C C . LYS A 1 158 ? -9.884 4.603 11.190 1.00 94.00 158 LYS A C 1
ATOM 1281 O O . LYS A 1 158 ? -10.204 5.788 11.190 1.00 94.00 158 LYS A O 1
ATOM 1286 N N . SER A 1 159 ? -9.439 3.977 12.281 1.00 92.50 159 SER A N 1
ATOM 1287 C CA . SER A 1 159 ? -9.341 4.622 13.599 1.00 92.50 159 SER A CA 1
ATOM 1288 C C . SER A 1 159 ? -7.952 5.158 13.957 1.00 92.50 159 SER A C 1
ATOM 1290 O O . SER A 1 159 ? -7.849 5.948 14.891 1.00 92.50 159 SER A O 1
ATOM 1292 N N . ALA A 1 160 ? -6.886 4.700 13.294 1.00 92.88 160 ALA A N 1
ATOM 1293 C CA . ALA A 1 160 ? -5.518 5.062 13.658 1.00 92.88 160 ALA A CA 1
ATOM 1294 C C . ALA A 1 160 ? -5.148 6.493 13.255 1.00 92.88 160 ALA A C 1
ATOM 1296 O O . ALA A 1 160 ? -5.483 6.974 12.172 1.00 92.88 160 ALA A O 1
ATOM 1297 N N . ASP A 1 161 ? -4.337 7.128 14.093 1.00 91.75 161 ASP A N 1
ATOM 1298 C CA . ASP A 1 161 ? -3.770 8.449 13.819 1.00 91.75 161 ASP A CA 1
ATOM 1299 C C . ASP A 1 161 ? -2.339 8.361 13.300 1.00 91.75 161 ASP A C 1
ATOM 1301 O O . ASP A 1 161 ? -1.869 9.223 12.548 1.00 91.75 161 ASP A O 1
ATOM 1305 N N . LYS A 1 162 ? -1.632 7.316 13.726 1.00 92.25 162 LYS A N 1
ATOM 1306 C CA . LYS A 1 162 ? -0.201 7.139 13.508 1.00 92.25 162 LYS A CA 1
ATOM 1307 C C . LYS A 1 162 ? 0.104 5.774 12.921 1.00 92.25 162 LYS A C 1
ATOM 1309 O O . LYS A 1 162 ? -0.568 4.788 13.209 1.00 92.25 162 LYS A O 1
ATOM 1314 N N . ILE A 1 163 ? 1.169 5.700 12.127 1.00 90.50 163 ILE A N 1
ATOM 1315 C CA . ILE A 1 163 ? 1.602 4.436 11.519 1.00 90.50 163 ILE A CA 1
ATOM 1316 C C . ILE A 1 163 ? 1.968 3.404 12.591 1.00 90.50 163 ILE A C 1
ATOM 1318 O O . ILE A 1 163 ? 1.621 2.238 12.436 1.00 90.50 163 ILE A O 1
ATOM 1322 N N . SER A 1 164 ? 2.606 3.813 13.692 1.00 88.31 164 SER A N 1
ATOM 1323 C CA . SER A 1 164 ? 2.963 2.894 14.781 1.00 88.31 164 SER A CA 1
ATOM 1324 C C . SER A 1 164 ? 1.763 2.180 15.419 1.00 88.31 164 SER A C 1
ATOM 1326 O O . SER A 1 164 ? 1.924 1.075 15.927 1.00 88.31 164 SER A O 1
ATOM 1328 N N . GLU A 1 165 ? 0.560 2.757 15.373 1.00 89.62 165 GLU A N 1
ATOM 1329 C CA . GLU A 1 165 ? -0.669 2.147 15.905 1.00 89.62 165 GLU A CA 1
ATOM 1330 C C . GLU A 1 165 ? -1.174 0.999 15.025 1.00 89.62 165 GLU A C 1
ATOM 1332 O O . GLU A 1 165 ? -1.796 0.069 15.529 1.00 89.62 165 GLU A O 1
ATOM 1337 N N . LEU A 1 166 ? -0.844 1.018 13.729 1.00 87.88 166 LEU A N 1
ATOM 1338 C CA . LEU A 1 166 ? -1.187 -0.055 12.794 1.00 87.88 166 LEU A CA 1
ATOM 1339 C C . LEU A 1 166 ? -0.305 -1.296 12.972 1.00 87.88 166 LEU A C 1
ATOM 1341 O O . LEU A 1 166 ? -0.734 -2.389 12.616 1.00 87.88 166 LEU A O 1
ATOM 1345 N N . LEU A 1 167 ? 0.916 -1.115 13.493 1.00 78.12 167 LEU A N 1
ATOM 1346 C CA . LEU A 1 167 ? 1.961 -2.147 13.574 1.00 78.12 167 LEU A CA 1
ATOM 1347 C C . LEU A 1 167 ? 2.028 -2.859 14.929 1.00 78.12 167 LEU A C 1
ATOM 1349 O O . LEU A 1 167 ? 2.764 -3.833 15.077 1.00 78.12 167 LEU A O 1
ATOM 1353 N N . LYS A 1 168 ? 1.318 -2.365 15.946 1.00 62.84 168 LYS A N 1
ATOM 1354 C CA . LYS A 1 168 ? 1.308 -3.003 17.264 1.00 62.84 168 LYS A CA 1
ATOM 1355 C C . LYS A 1 168 ? 0.516 -4.308 17.185 1.00 62.84 168 LYS A C 1
ATOM 1357 O O . LYS A 1 168 ? -0.712 -4.296 17.103 1.00 62.84 168 LYS A O 1
ATOM 1362 N N . ASN A 1 169 ? 1.238 -5.424 17.231 1.00 49.31 169 ASN A N 1
ATOM 1363 C CA . ASN A 1 169 ? 0.666 -6.718 17.578 1.00 49.31 169 ASN A CA 1
ATOM 1364 C C . ASN A 1 169 ? 0.244 -6.667 19.052 1.00 49.31 169 ASN A C 1
ATOM 1366 O O . ASN A 1 169 ? 1.005 -6.195 19.894 1.00 49.31 169 ASN A O 1
ATOM 1370 N N . GLU A 1 170 ? -0.954 -7.153 19.361 1.00 45.34 170 GLU A N 1
ATOM 1371 C CA . GLU A 1 170 ? -1.475 -7.240 20.734 1.00 45.34 170 GLU A CA 1
ATOM 1372 C C . GLU A 1 170 ? -0.745 -8.293 21.598 1.00 45.34 170 GLU A C 1
ATOM 1374 O O . GLU A 1 170 ? -1.021 -8.411 22.785 1.00 45.34 170 GLU A O 1
ATOM 1379 N N . ASP A 1 171 ? 0.264 -8.989 21.063 1.00 39.97 171 ASP A N 1
ATOM 1380 C CA . ASP A 1 171 ? 1.003 -10.050 21.759 1.00 39.97 171 ASP A CA 1
ATOM 1381 C C . ASP A 1 171 ? 2.330 -9.564 22.375 1.00 39.97 171 ASP A C 1
ATOM 1383 O O . ASP A 1 171 ? 3.406 -10.090 22.083 1.00 39.97 171 ASP A O 1
ATOM 1387 N N . ALA A 1 172 ? 2.267 -8.549 23.240 1.00 35.12 172 ALA A N 1
ATOM 1388 C CA . ALA A 1 172 ? 3.394 -8.136 24.088 1.00 35.12 172 ALA A CA 1
ATOM 1389 C C . ALA A 1 172 ? 3.035 -8.114 25.584 1.00 35.12 172 ALA A C 1
ATOM 1391 O O . ALA A 1 172 ? 3.584 -7.319 26.339 1.00 35.12 172 ALA A O 1
ATOM 1392 N N . GLU A 1 173 ? 2.145 -9.005 26.019 1.00 38.31 173 GLU A N 1
ATOM 1393 C CA . GLU A 1 173 ? 1.992 -9.365 27.430 1.00 38.31 173 GLU A CA 1
ATOM 1394 C C . GLU A 1 173 ? 1.852 -10.885 27.563 1.00 38.31 173 GLU A C 1
ATOM 1396 O O . GLU A 1 173 ? 0.765 -11.445 27.404 1.00 38.31 173 GLU A O 1
ATOM 1401 N N . LYS A 1 174 ? 2.976 -11.551 27.848 1.00 31.06 174 LYS A N 1
ATOM 1402 C CA . LYS A 1 174 ? 3.079 -12.647 28.822 1.00 31.06 174 LYS A CA 1
ATOM 1403 C C . LYS A 1 174 ? 4.532 -13.002 29.106 1.00 31.06 174 LYS A C 1
ATOM 1405 O O . LYS A 1 174 ? 5.295 -13.188 28.135 1.00 31.06 174 LYS A O 1
#

Secondary structure (DSSP, 8-state):
--SSHHHHHTT-----PPP--------S---------------EEEEEE-SSHHHHHHHHHTTEEEEEHHHH-GGGGT-SEEEEEE-HHHHGGG-EEEEEEEEEEEEEEEGGG-TTS------EEEEEEES--EEEEEEEBP-SSPPSEEEEEHHHHHH-SBHHHHH--S----

Radius of gyration: 18.47 Å; chains: 1; bounding box: 48×50×48 Å